Protein AF-A0A329UUF8-F1 (afdb_monomer)

Secondary structure (DSSP, 8-state):
-HHHHHHHHHTT-----EEEE-TTSPEEEE-SS-EEEEEEEETTEEEEEEEETTEEEEEES--HHHHHHHHHHHHHH-

Solvent-accessible surface area (backbone atoms only — not comparable to full-atom values): 4445 Å² total; per-residue (Å²): 112,68,69,63,44,50,50,15,54,75,67,76,31,70,70,62,65,51,76,44,81,44,96,88,65,29,37,39,36,28,34,94,82,27,77,24,36,34,40,28,85,41,102,89,42,43,36,38,36,35,43,54,95,90,42,86,45,74,53,64,66,66,61,71,67,57,58,60,59,52,46,54,39,29,48,70,52,66

Sequence (78 aa):
MAALEAALRQGHKSVALTISRMANGALSVSSPRAYLGKVKLQGRKTWMQYIVRNDAKSIEGAPLEEYIHHLNFWVRSA

Mean predicted aligned error: 4.35 Å

Radius of gyration: 11.9 Å; Cα contacts (8 Å, |Δi|>4): 128; chains: 1; bounding box: 28×23×31 Å

Foldseek 3Di:
DVLLLVLLVVLVHDSAWDWDQDPVRKTFIDHPQGGAWIWHDDPQKIKIWGDDPHDIDIDMRDPPVVVSVRSVRSSVRD

Nearest PDB structures (foldseek):
  4azr-assembly1_B  TM=6.149E-01  e=1.322E+00  Homo sapiens
  3eb8-assembly3_B-2  TM=4.935E-01  e=6.755E+00  Shigella flexne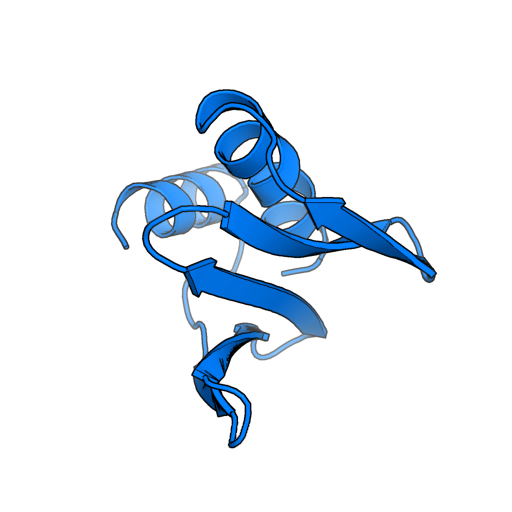ri
  7kyw-assembly1_A-2  TM=4.527E-01  e=5.635E+00  Phleum pratense
  5em0-assembly1_A  TM=3.500E-01  e=8.097E+00  Artemisia vulgaris

pLDDT: mean 88.22, std 6.66, range [57.03, 95.94]

Structure (mmCIF, N/CA/C/O backbone):
data_AF-A0A329UUF8-F1
#
_entry.id   AF-A0A329UUF8-F1
#
loop_
_atom_site.group_PDB
_atom_site.id
_atom_site.type_symbol
_atom_site.label_atom_id
_atom_site.label_alt_id
_atom_site.label_comp_id
_atom_site.label_asym_id
_atom_site.label_entity_id
_atom_site.label_seq_id
_atom_site.pdbx_PDB_ins_code
_atom_site.Cartn_x
_atom_site.Cartn_y
_atom_site.Cartn_z
_atom_site.occupancy
_atom_site.B_iso_or_equiv
_atom_site.auth_seq_id
_atom_site.auth_comp_id
_atom_site.auth_asym_id
_atom_site.auth_atom_id
_atom_site.pdbx_PDB_model_num
ATOM 1 N N . MET A 1 1 ? -9.416 -4.096 -5.792 1.00 57.03 1 MET A N 1
ATOM 2 C CA . MET A 1 1 ? -8.244 -4.605 -6.543 1.00 57.03 1 MET A CA 1
ATOM 3 C C . MET A 1 1 ? -8.063 -3.917 -7.893 1.00 57.03 1 MET A C 1
ATOM 5 O O . MET A 1 1 ? -6.932 -3.574 -8.200 1.00 57.03 1 MET A O 1
ATOM 9 N N . ALA A 1 2 ? -9.138 -3.623 -8.639 1.00 72.62 2 ALA A N 1
ATOM 10 C CA . ALA A 1 2 ? -9.058 -3.069 -9.998 1.00 72.62 2 ALA A CA 1
ATOM 11 C C . ALA A 1 2 ? -8.186 -1.803 -10.169 1.00 72.62 2 ALA A C 1
ATOM 13 O O . ALA A 1 2 ? -7.444 -1.721 -11.138 1.00 72.62 2 ALA A O 1
ATOM 14 N N . ALA A 1 3 ? -8.221 -0.838 -9.238 1.00 73.88 3 ALA A N 1
ATOM 15 C CA . ALA A 1 3 ? -7.476 0.420 -9.393 1.00 73.88 3 ALA A CA 1
ATOM 16 C C . ALA A 1 3 ? -5.944 0.250 -9.310 1.00 73.88 3 ALA A C 1
ATOM 18 O O . ALA A 1 3 ? -5.221 0.777 -10.149 1.00 73.88 3 ALA A O 1
ATOM 19 N N . LEU A 1 4 ? -5.447 -0.519 -8.332 1.00 77.19 4 LEU A N 1
ATOM 20 C CA . LEU A 1 4 ? -4.010 -0.792 -8.195 1.00 77.19 4 LEU A CA 1
ATOM 21 C C . LEU A 1 4 ? -3.502 -1.646 -9.359 1.00 77.19 4 LEU A C 1
ATOM 23 O O . LEU A 1 4 ? -2.436 -1.382 -9.903 1.00 77.19 4 LEU A O 1
ATOM 27 N N . GLU A 1 5 ? -4.283 -2.643 -9.768 1.00 80.44 5 GLU A N 1
ATOM 28 C CA . GLU A 1 5 ? -3.940 -3.480 -10.912 1.00 80.44 5 GLU A CA 1
ATOM 29 C C . GLU A 1 5 ? -3.892 -2.672 -12.216 1.00 80.44 5 GLU A C 1
ATOM 31 O O . GLU A 1 5 ? -2.939 -2.803 -12.980 1.00 80.44 5 GLU A O 1
ATOM 36 N N . ALA A 1 6 ? -4.863 -1.784 -12.448 1.00 83.62 6 ALA A N 1
ATOM 37 C CA . ALA A 1 6 ? -4.858 -0.883 -13.596 1.00 83.62 6 ALA A CA 1
ATOM 38 C C . ALA A 1 6 ? -3.631 0.040 -13.588 1.00 83.62 6 ALA A C 1
ATOM 40 O O . ALA A 1 6 ? -2.971 0.176 -14.617 1.00 83.62 6 ALA A O 1
ATOM 41 N N . ALA A 1 7 ? -3.277 0.610 -12.432 1.00 83.50 7 ALA A N 1
ATOM 42 C CA . ALA A 1 7 ? -2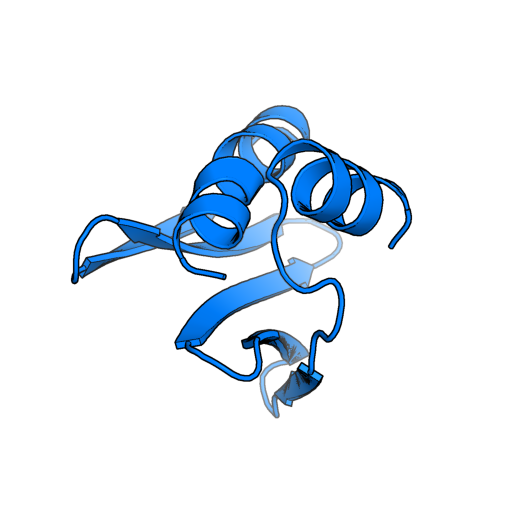.095 1.457 -12.294 1.00 83.50 7 ALA A CA 1
ATOM 43 C C . ALA A 1 7 ? -0.785 0.683 -12.545 1.00 83.50 7 ALA A C 1
ATOM 45 O O . ALA A 1 7 ? 0.113 1.186 -13.218 1.00 83.50 7 ALA A O 1
ATOM 46 N N . LEU A 1 8 ? -0.684 -0.567 -12.074 1.00 83.62 8 LEU A N 1
ATOM 47 C CA . LEU A 1 8 ? 0.458 -1.443 -12.360 1.00 83.62 8 LEU A CA 1
ATOM 48 C C . LEU A 1 8 ? 0.566 -1.763 -13.854 1.00 83.62 8 LEU A C 1
ATOM 50 O O . LEU A 1 8 ? 1.656 -1.671 -14.416 1.00 83.62 8 LEU A O 1
ATOM 54 N N . ARG A 1 9 ? -0.557 -2.075 -14.512 1.00 85.81 9 ARG A N 1
ATOM 55 C CA . ARG A 1 9 ? -0.595 -2.322 -15.962 1.00 85.81 9 ARG A CA 1
ATOM 56 C C . ARG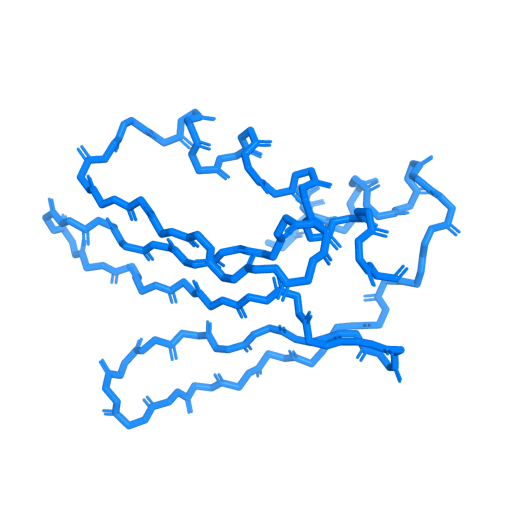 A 1 9 ? -0.175 -1.086 -16.758 1.00 85.81 9 ARG A C 1
ATOM 58 O O . ARG A 1 9 ? 0.649 -1.212 -17.656 1.00 85.81 9 ARG A O 1
ATOM 65 N N . GLN A 1 10 ? -0.686 0.095 -16.404 1.00 85.56 10 GLN A N 1
ATOM 66 C CA . GLN A 1 10 ? -0.293 1.365 -17.031 1.00 85.56 10 GLN A CA 1
ATOM 67 C C . GLN A 1 10 ? 1.199 1.666 -16.840 1.00 85.56 10 GLN A C 1
ATOM 69 O O . GLN A 1 10 ? 1.848 2.173 -17.747 1.00 85.56 10 GLN A O 1
ATOM 74 N N . GLY A 1 11 ? 1.761 1.319 -15.681 1.00 80.94 11 GLY A N 1
ATOM 75 C CA . GLY A 1 11 ? 3.187 1.463 -15.393 1.00 80.94 11 GLY A CA 1
ATOM 76 C C . GLY A 1 11 ? 4.085 0.368 -15.981 1.00 80.94 11 GLY A C 1
ATOM 77 O O . GLY A 1 11 ? 5.267 0.335 -15.638 1.00 80.94 11 GLY A O 1
ATOM 78 N N . HIS A 1 12 ? 3.552 -0.550 -16.801 1.00 82.56 12 HIS A N 1
ATOM 79 C CA . HIS A 1 12 ? 4.260 -1.734 -17.314 1.00 82.56 12 HIS A CA 1
ATOM 80 C C . HIS A 1 12 ? 4.920 -2.582 -16.206 1.00 82.56 12 HIS A C 1
ATOM 82 O O . HIS A 1 12 ? 6.003 -3.148 -16.378 1.00 82.56 12 HIS A O 1
ATOM 88 N N . LYS A 1 13 ? 4.274 -2.656 -15.037 1.00 83.50 13 LYS A N 1
ATOM 89 C CA . LYS A 1 13 ? 4.728 -3.417 -13.870 1.00 83.50 13 LYS A CA 1
ATOM 90 C C . LYS A 1 13 ? 4.030 -4.768 -13.777 1.00 83.50 13 LYS A C 1
ATOM 92 O O . LYS A 1 13 ? 2.968 -4.989 -14.359 1.00 83.50 13 LYS A O 1
ATOM 97 N N . SER A 1 14 ? 4.624 -5.675 -13.002 1.00 80.38 14 SER A N 1
ATOM 98 C CA . SER A 1 14 ? 3.980 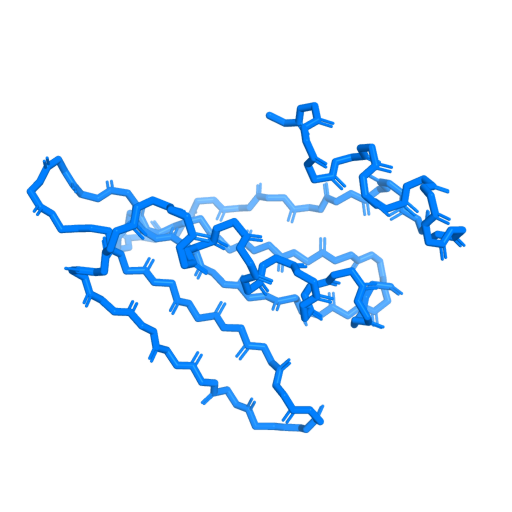-6.950 -12.691 1.00 80.38 14 SER A CA 1
ATOM 99 C C . SER A 1 14 ? 2.704 -6.710 -11.885 1.00 80.38 14 SER A C 1
ATOM 101 O O . SER A 1 14 ? 2.724 -6.009 -10.876 1.00 80.38 14 SER A O 1
ATOM 103 N N . VAL A 1 15 ? 1.607 -7.328 -12.316 1.00 85.00 15 VAL A N 1
ATOM 104 C CA . VAL A 1 15 ? 0.339 -7.370 -11.568 1.00 85.00 15 VAL A CA 1
ATOM 105 C C . VAL A 1 15 ? 0.297 -8.507 -10.552 1.00 85.00 15 VAL A C 1
ATOM 107 O O . VAL A 1 15 ? -0.643 -8.589 -9.764 1.00 85.00 15 VAL A O 1
ATOM 110 N N . ALA A 1 16 ? 1.303 -9.388 -10.559 1.00 88.06 16 ALA A N 1
ATOM 111 C CA . ALA A 1 16 ? 1.436 -10.408 -9.534 1.00 88.06 16 ALA A CA 1
ATOM 112 C C . ALA A 1 16 ? 1.734 -9.708 -8.204 1.00 88.06 16 ALA A C 1
ATOM 114 O O . ALA A 1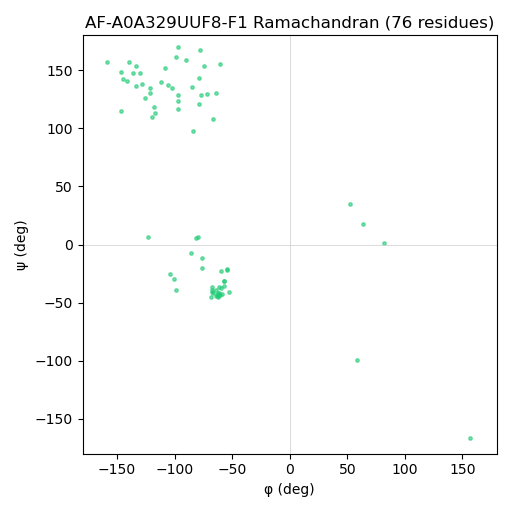 16 ? 2.820 -9.164 -8.008 1.00 88.06 16 ALA A O 1
ATOM 115 N N . LEU A 1 17 ? 0.749 -9.699 -7.313 1.00 88.81 17 LEU A N 1
ATOM 116 C CA . LEU A 1 17 ? 0.854 -9.146 -5.973 1.00 88.81 17 LEU A CA 1
ATOM 117 C C . LEU A 1 17 ? 0.559 -10.243 -4.962 1.00 88.81 17 LEU A C 1
ATOM 119 O O . LEU A 1 17 ? -0.436 -10.958 -5.080 1.00 88.81 17 LEU A O 1
ATOM 123 N N . THR A 1 18 ? 1.390 -10.319 -3.933 1.00 92.88 18 THR A N 1
ATOM 124 C CA . THR A 1 18 ? 1.115 -11.117 -2.746 1.00 92.88 18 THR A CA 1
ATOM 125 C C . THR A 1 18 ? 0.531 -10.196 -1.690 1.00 92.88 18 THR A C 1
ATOM 127 O O . THR A 1 18 ? 1.131 -9.185 -1.321 1.00 92.88 18 THR A O 1
ATOM 130 N N . ILE A 1 19 ? -0.659 -10.548 -1.207 1.00 92.62 19 ILE A N 1
ATOM 131 C CA . ILE A 1 19 ? -1.338 -9.829 -0.133 1.00 92.62 19 ILE A CA 1
ATOM 132 C C . ILE A 1 19 ? -1.508 -10.789 1.036 1.00 92.62 19 ILE A C 1
ATOM 134 O O . ILE A 1 19 ? -2.210 -11.792 0.923 1.00 92.62 19 ILE A O 1
ATOM 138 N N . SER A 1 20 ? -0.898 -10.452 2.169 1.00 94.50 20 SER A N 1
ATOM 139 C CA . SER A 1 20 ? -0.930 -11.277 3.377 1.00 94.50 20 SER A CA 1
ATOM 140 C C . SER A 1 20 ? -1.534 -10.499 4.537 1.00 94.50 20 SER A C 1
ATOM 142 O O . SER A 1 20 ? -1.121 -9.376 4.833 1.00 94.50 20 SER A O 1
ATOM 144 N N . ARG A 1 21 ? -2.506 -11.097 5.231 1.00 94.62 21 ARG A N 1
ATOM 145 C CA . ARG A 1 21 ? -3.079 -10.516 6.451 1.00 94.62 21 ARG A CA 1
ATOM 146 C C . ARG A 1 21 ? -2.119 -10.724 7.625 1.00 94.62 21 ARG A C 1
ATOM 148 O O . ARG A 1 21 ? -1.687 -11.839 7.888 1.00 94.62 21 ARG A O 1
ATOM 155 N N . MET A 1 22 ? -1.807 -9.648 8.338 1.00 94.12 22 MET A N 1
ATOM 156 C CA . MET A 1 22 ? -0.952 -9.644 9.525 1.00 94.12 22 MET A CA 1
ATOM 157 C C . MET A 1 22 ? -1.774 -9.849 10.806 1.00 94.12 22 MET A C 1
ATOM 159 O O . MET A 1 22 ? -2.961 -9.520 10.848 1.00 94.12 22 MET A O 1
ATOM 163 N N . ALA A 1 23 ? -1.122 -10.299 11.884 1.00 91.94 23 ALA A N 1
ATOM 164 C CA . ALA A 1 23 ? -1.752 -10.503 13.197 1.00 91.94 23 ALA A CA 1
ATOM 165 C C . ALA A 1 23 ? -2.414 -9.231 13.763 1.00 91.94 23 ALA A C 1
ATOM 167 O O . ALA A 1 23 ? -3.440 -9.294 14.430 1.00 91.94 23 ALA A O 1
ATOM 168 N N . ASN A 1 24 ? -1.871 -8.053 13.442 1.00 89.06 24 ASN A N 1
ATOM 169 C CA . ASN A 1 24 ? -2.431 -6.763 13.850 1.00 89.06 24 ASN A CA 1
ATOM 170 C C . ASN A 1 24 ? -3.593 -6.273 12.956 1.00 89.06 24 ASN A C 1
ATOM 172 O O . ASN A 1 24 ? -4.035 -5.130 13.1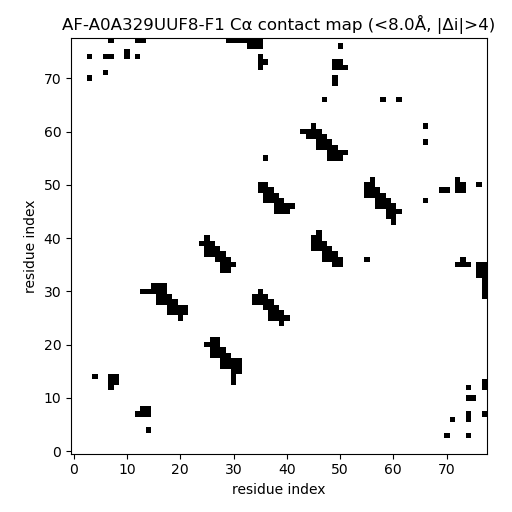05 1.00 89.06 24 ASN A O 1
ATOM 176 N N . GLY A 1 25 ? -4.049 -7.094 12.005 1.00 89.44 25 GLY A N 1
ATOM 177 C CA . GLY A 1 25 ? -5.141 -6.800 11.078 1.00 89.44 25 GLY A CA 1
ATOM 178 C C . GLY A 1 25 ? -4.759 -5.965 9.851 1.00 89.44 25 GLY A C 1
ATOM 179 O O . GLY A 1 25 ? -5.639 -5.669 9.045 1.00 89.44 25 GLY A O 1
ATOM 180 N N . ALA A 1 26 ? -3.489 -5.583 9.685 1.00 93.38 26 ALA A N 1
ATOM 181 C CA . ALA A 1 26 ? -3.016 -4.932 8.465 1.00 93.38 26 ALA A CA 1
ATOM 182 C C . ALA A 1 26 ? -2.889 -5.935 7.306 1.00 93.38 26 ALA A C 1
ATOM 184 O O . ALA A 1 26 ? -2.659 -7.125 7.512 1.00 93.38 26 ALA A O 1
ATOM 185 N N . LEU A 1 27 ? -3.007 -5.441 6.082 1.00 94.19 27 LEU A N 1
ATOM 186 C CA . LEU A 1 27 ? -2.679 -6.151 4.855 1.00 94.19 27 LEU A CA 1
ATOM 187 C C . LEU A 1 27 ? -1.270 -5.734 4.436 1.00 94.19 27 LEU A C 1
ATOM 189 O O . LEU A 1 27 ? -1.033 -4.561 4.160 1.00 94.19 27 LEU A O 1
ATOM 193 N N . SER A 1 28 ? -0.345 -6.685 4.422 1.00 94.81 28 SER A N 1
ATOM 194 C CA . SER A 1 28 ? 0.996 -6.527 3.863 1.00 94.81 28 SER A CA 1
ATOM 195 C C . SER A 1 28 ? 0.947 -6.802 2.366 1.00 94.81 28 SER A C 1
ATOM 197 O O . SER A 1 28 ? 0.308 -7.772 1.957 1.00 94.81 28 SER A O 1
ATOM 199 N N . VAL A 1 29 ? 1.596 -5.960 1.564 1.00 93.69 29 VAL A N 1
ATOM 200 C CA . VAL A 1 29 ? 1.580 -6.048 0.103 1.00 93.69 29 VAL A CA 1
ATOM 201 C C . VAL A 1 29 ? 3.007 -6.094 -0.427 1.00 93.69 29 VAL A C 1
ATOM 203 O O . VAL A 1 29 ? 3.830 -5.217 -0.148 1.00 93.69 29 VAL A O 1
ATOM 206 N N . SER A 1 30 ? 3.292 -7.111 -1.231 1.00 93.19 30 SER A N 1
ATOM 207 C CA . SER A 1 30 ? 4.553 -7.261 -1.955 1.00 93.19 30 SER A CA 1
ATOM 208 C C . SER A 1 30 ? 4.310 -7.640 -3.414 1.00 93.19 30 SER A C 1
ATOM 210 O O . SER A 1 30 ? 3.295 -8.243 -3.757 1.00 93.19 30 SER A O 1
ATOM 212 N N . SER A 1 31 ? 5.252 -7.282 -4.280 1.00 90.69 31 SER A N 1
ATOM 213 C CA . SER A 1 31 ? 5.407 -7.866 -5.611 1.00 90.69 31 SER A CA 1
ATOM 214 C C . SER A 1 31 ? 6.484 -8.964 -5.558 1.00 90.69 31 SER A C 1
ATOM 216 O O . SER A 1 31 ? 7.218 -9.058 -4.569 1.00 90.69 31 SER A O 1
ATOM 218 N N . PRO A 1 32 ? 6.658 -9.773 -6.621 1.00 88.50 32 PRO A N 1
ATOM 219 C CA . PRO A 1 32 ? 7.779 -10.706 -6.733 1.00 88.50 32 PRO A CA 1
ATOM 220 C C . PRO A 1 32 ? 9.158 -10.054 -6.581 1.00 88.50 32 PRO A C 1
ATOM 222 O O . PRO A 1 32 ? 10.130 -10.746 -6.298 1.00 88.50 32 PRO A O 1
ATOM 225 N N . ARG A 1 33 ? 9.256 -8.740 -6.817 1.00 86.94 33 ARG A N 1
ATOM 226 C CA . ARG A 1 33 ? 10.520 -7.999 -6.835 1.00 86.94 33 ARG A CA 1
ATOM 227 C C . ARG A 1 33 ? 10.787 -7.236 -5.547 1.00 86.94 33 ARG A C 1
ATOM 229 O O . ARG A 1 33 ? 11.949 -7.027 -5.216 1.00 86.94 33 ARG A O 1
ATOM 236 N N . ALA A 1 34 ? 9.744 -6.794 -4.848 1.00 89.38 34 ALA A N 1
ATOM 237 C CA . ALA A 1 34 ? 9.915 -5.931 -3.690 1.00 89.38 34 ALA A CA 1
ATOM 238 C C . ALA A 1 34 ? 8.718 -5.949 -2.739 1.00 89.38 34 ALA A C 1
ATOM 240 O O . ALA A 1 34 ? 7.569 -6.186 -3.113 1.00 89.38 34 ALA A O 1
ATOM 241 N N . TYR A 1 35 ? 8.994 -5.594 -1.488 1.00 92.31 35 TYR A N 1
ATOM 242 C CA . TYR A 1 35 ? 7.963 -5.163 -0.556 1.00 92.31 35 TYR A CA 1
ATOM 243 C C . TYR A 1 35 ? 7.460 -3.764 -0.943 1.00 92.31 35 TYR A C 1
ATOM 245 O O . TYR A 1 35 ? 8.262 -2.852 -1.143 1.00 92.31 35 TYR A O 1
ATOM 253 N N . LEU A 1 36 ? 6.139 -3.596 -1.055 1.00 92.50 36 LEU A N 1
ATOM 254 C CA . LEU A 1 36 ? 5.529 -2.345 -1.521 1.00 92.50 36 LEU A CA 1
ATOM 255 C C . LEU A 1 36 ? 5.050 -1.482 -0.353 1.00 92.50 36 LEU A C 1
ATOM 257 O O . LEU A 1 36 ? 5.202 -0.259 -0.361 1.00 92.50 36 LEU A O 1
ATOM 261 N N . GLY A 1 37 ? 4.489 -2.127 0.668 1.00 94.69 37 GLY A N 1
ATOM 262 C CA . GLY A 1 37 ? 3.943 -1.446 1.828 1.00 94.69 37 GLY A CA 1
ATOM 263 C C . GLY A 1 37 ? 2.901 -2.278 2.558 1.00 94.69 37 GLY A C 1
ATOM 264 O O . GLY A 1 37 ? 2.748 -3.479 2.340 1.00 94.69 37 GLY A O 1
ATOM 265 N N . LYS A 1 38 ? 2.164 -1.618 3.445 1.00 95.62 38 LYS A N 1
ATOM 266 C CA . LYS A 1 38 ? 1.075 -2.240 4.200 1.00 95.62 38 LYS A CA 1
ATOM 267 C C . LYS A 1 38 ? -0.038 -1.246 4.451 1.00 95.62 38 LYS A C 1
ATOM 269 O O . LYS A 1 38 ? 0.218 -0.061 4.627 1.00 95.62 38 LYS A O 1
ATOM 274 N N . VAL A 1 39 ? -1.270 -1.727 4.505 1.00 93.88 39 VAL A N 1
ATOM 275 C CA . VAL A 1 39 ? -2.454 -0.902 4.755 1.00 93.88 39 VAL A CA 1
ATOM 276 C C . VAL A 1 39 ? -3.336 -1.559 5.803 1.00 93.88 39 VAL A C 1
ATOM 278 O O . VAL A 1 39 ? -3.575 -2.762 5.773 1.00 93.88 39 VAL A O 1
ATOM 281 N N . LYS A 1 40 ? -3.833 -0.775 6.751 1.00 93.50 40 LYS A N 1
ATOM 282 C CA . LYS A 1 40 ? -4.796 -1.200 7.758 1.00 93.50 40 LYS A CA 1
ATOM 283 C C . LYS A 1 40 ? -6.054 -0.361 7.595 1.00 93.50 40 LYS A C 1
ATOM 285 O O . LYS A 1 40 ? -6.059 0.828 7.897 1.00 93.50 40 LYS A O 1
ATOM 290 N N . LEU A 1 41 ? -7.115 -0.997 7.117 1.00 87.19 41 LEU A N 1
ATOM 291 C CA . LEU A 1 41 ? -8.436 -0.389 7.004 1.00 87.19 41 LEU A CA 1
ATOM 292 C C . LEU A 1 41 ? -9.125 -0.534 8.369 1.00 87.19 41 LEU A C 1
ATOM 294 O O . LEU A 1 41 ? -9.623 -1.613 8.686 1.00 87.19 41 LEU A O 1
ATOM 298 N N . GLN A 1 42 ? -9.101 0.495 9.221 1.00 80.94 42 GLN A N 1
ATOM 299 C CA . GLN A 1 42 ? -9.956 0.524 10.415 1.00 80.94 42 GLN A CA 1
ATOM 300 C C . GLN A 1 42 ? -11.130 1.458 10.135 1.00 80.94 42 GLN A C 1
ATOM 302 O O . GLN A 1 42 ? -10.926 2.555 9.631 1.00 80.94 42 GLN A O 1
ATOM 307 N N . GLY A 1 43 ? -12.355 1.051 10.482 1.00 72.19 43 GLY A N 1
ATOM 308 C CA . GLY A 1 43 ? -13.581 1.769 10.094 1.00 72.19 43 GLY A CA 1
ATOM 309 C C . GLY A 1 43 ? -13.634 3.260 10.464 1.00 72.19 43 GLY A C 1
ATOM 310 O O . GLY A 1 43 ? -14.382 4.000 9.841 1.00 72.19 43 GLY A O 1
ATOM 311 N N . ARG A 1 44 ? -12.831 3.720 11.436 1.00 75.69 44 ARG A N 1
ATOM 312 C CA . ARG A 1 44 ? -12.669 5.151 11.762 1.00 75.69 44 ARG A CA 1
ATOM 313 C C . ARG A 1 44 ? -11.365 5.779 11.273 1.00 75.69 44 ARG A C 1
ATOM 315 O O . ARG A 1 44 ? -11.315 6.993 11.131 1.00 75.69 44 ARG A O 1
ATOM 322 N N . LYS A 1 45 ? -10.307 4.991 11.085 1.00 82.62 45 LYS A N 1
ATOM 323 C CA . LYS A 1 45 ? -8.979 5.482 10.707 1.00 82.62 45 LYS A CA 1
ATOM 324 C C . LYS A 1 45 ? -8.290 4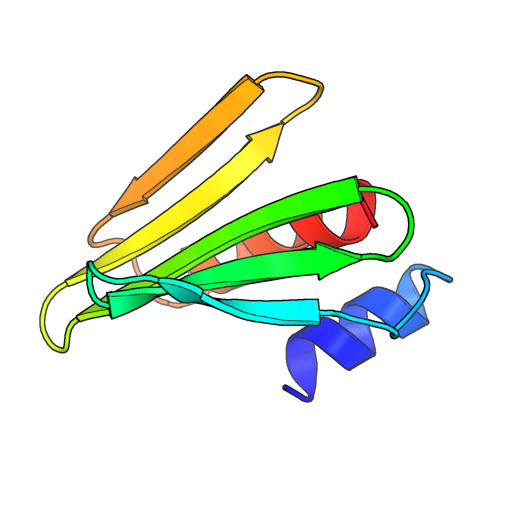.462 9.820 1.00 82.62 45 LYS A C 1
ATOM 326 O O . LYS A 1 45 ? -7.961 3.357 10.248 1.00 82.62 45 LYS A O 1
ATOM 331 N N . THR A 1 46 ? -8.046 4.847 8.580 1.00 90.94 46 THR A N 1
ATOM 332 C CA . THR A 1 46 ? -7.140 4.092 7.724 1.00 90.94 46 THR A CA 1
ATOM 333 C C . THR A 1 46 ? -5.712 4.453 8.103 1.00 90.94 46 THR A C 1
ATOM 335 O O . THR A 1 46 ? -5.411 5.598 8.432 1.00 90.94 46 THR A O 1
ATOM 338 N N . TRP A 1 47 ? -4.822 3.475 8.066 1.00 94.31 47 TRP A N 1
ATOM 339 C CA . TRP A 1 47 ? -3.388 3.676 8.209 1.00 94.31 47 TRP A CA 1
ATOM 340 C C . TRP A 1 47 ? -2.690 2.985 7.043 1.00 94.31 47 TRP A C 1
ATOM 342 O O . TRP A 1 47 ? -3.072 1.877 6.666 1.00 94.31 47 TRP A O 1
ATOM 352 N N . MET A 1 48 ? -1.679 3.612 6.457 1.00 95.06 48 MET A N 1
ATOM 353 C CA . MET A 1 48 ? -0.919 3.0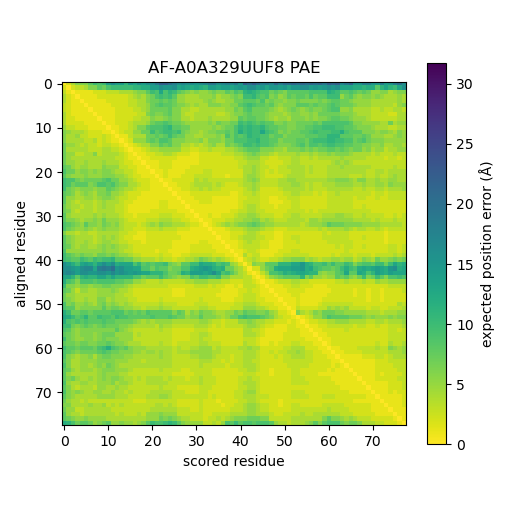31 5.355 1.00 95.06 48 MET A CA 1
ATOM 354 C C . MET A 1 48 ? 0.556 3.360 5.485 1.00 95.06 48 MET A C 1
ATOM 356 O O . MET A 1 48 ? 0.910 4.485 5.811 1.00 95.06 48 MET A O 1
ATOM 360 N N . GLN A 1 49 ? 1.401 2.389 5.161 1.00 95.94 49 GLN A N 1
ATOM 361 C CA . GLN A 1 49 ? 2.829 2.546 4.952 1.00 95.94 49 GLN A CA 1
ATOM 362 C C . GLN A 1 49 ? 3.169 2.316 3.477 1.00 95.94 49 GLN A C 1
ATOM 364 O O . GLN A 1 49 ? 2.666 1.380 2.854 1.00 95.94 49 GLN A O 1
ATOM 369 N N . TYR A 1 50 ? 4.072 3.129 2.945 1.00 94.69 50 TYR A N 1
ATOM 370 C CA . TYR A 1 50 ? 4.622 3.027 1.596 1.00 94.69 50 TYR A CA 1
ATOM 371 C C . TYR A 1 50 ? 6.124 3.325 1.615 1.00 94.69 50 TYR A C 1
ATOM 373 O O . TYR A 1 50 ? 6.626 3.968 2.539 1.00 94.69 50 TYR A O 1
ATOM 381 N N . ILE A 1 51 ? 6.848 2.839 0.609 1.00 92.06 51 ILE A N 1
ATOM 382 C CA . ILE A 1 51 ? 8.298 3.029 0.509 1.00 92.06 51 ILE A CA 1
ATOM 383 C C . ILE A 1 51 ? 8.614 4.212 -0.409 1.00 92.06 51 ILE A C 1
ATOM 385 O O . ILE A 1 51 ? 8.136 4.289 -1.540 1.00 92.06 51 ILE A O 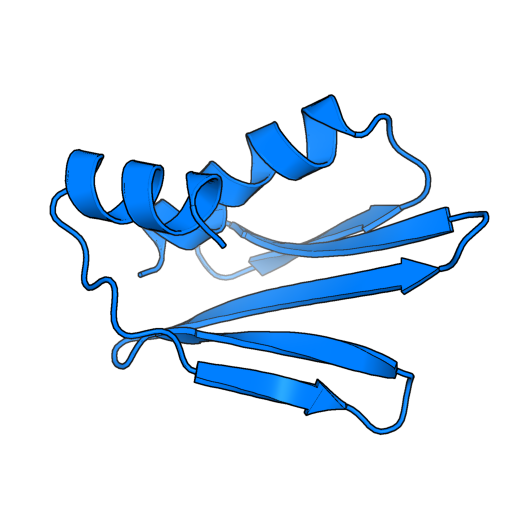1
ATOM 389 N N . VAL A 1 52 ? 9.440 5.142 0.070 1.00 90.81 52 VAL A N 1
ATOM 390 C CA . VAL A 1 52 ? 9.972 6.262 -0.713 1.00 90.81 52 VAL A CA 1
ATOM 391 C C . VAL A 1 52 ? 11.480 6.117 -0.782 1.00 90.81 52 VAL A C 1
ATOM 393 O O . VAL A 1 52 ? 12.163 6.263 0.228 1.00 90.81 52 VAL A O 1
ATOM 396 N N . ARG A 1 53 ? 12.007 5.860 -1.985 1.00 84.69 53 ARG A N 1
ATOM 397 C CA . ARG A 1 53 ? 13.414 5.477 -2.186 1.00 84.69 53 ARG A CA 1
ATOM 398 C C . ARG A 1 53 ? 13.702 4.203 -1.383 1.00 84.69 53 ARG A C 1
ATOM 400 O O . ARG A 1 53 ? 13.279 3.147 -1.830 1.00 84.69 53 ARG A O 1
ATOM 407 N N . ASN A 1 54 ? 14.299 4.319 -0.199 1.00 83.62 54 ASN A N 1
ATOM 408 C CA . ASN A 1 54 ? 14.579 3.202 0.709 1.00 83.62 54 ASN A CA 1
ATOM 409 C C . ASN A 1 54 ? 13.962 3.386 2.108 1.00 83.62 54 ASN A C 1
ATOM 411 O O . ASN A 1 54 ? 14.195 2.562 2.987 1.00 83.62 54 ASN A O 1
ATOM 415 N N . ASP A 1 55 ? 13.157 4.434 2.313 1.00 90.44 55 ASP A N 1
ATOM 416 C CA . ASP A 1 55 ? 12.564 4.749 3.612 1.00 90.44 55 ASP A CA 1
ATOM 417 C C . ASP A 1 55 ? 11.080 4.397 3.654 1.00 90.44 55 ASP A C 1
ATOM 419 O O . ASP A 1 55 ? 10.314 4.722 2.743 1.00 90.44 55 ASP A O 1
ATOM 423 N N . ALA A 1 56 ? 10.642 3.805 4.763 1.00 92.81 56 ALA A N 1
ATOM 424 C CA . ALA A 1 56 ? 9.227 3.597 5.028 1.00 92.81 56 ALA A CA 1
ATOM 425 C C . ALA A 1 56 ? 8.576 4.894 5.537 1.00 92.81 56 ALA A C 1
ATOM 427 O O . ALA A 1 56 ? 8.945 5.428 6.583 1.00 92.81 56 ALA A O 1
ATOM 428 N N . LYS A 1 57 ? 7.567 5.384 4.816 1.00 95.81 57 LYS A N 1
ATOM 429 C CA . LYS A 1 57 ? 6.698 6.499 5.221 1.00 95.81 57 LYS A CA 1
ATOM 430 C C . LYS A 1 57 ? 5.317 5.971 5.566 1.00 95.81 57 LYS A C 1
ATOM 432 O O . LYS A 1 57 ? 4.925 4.924 5.060 1.00 95.81 57 LYS A O 1
ATOM 437 N N . SER A 1 58 ? 4.603 6.663 6.451 1.00 95.12 58 SER A N 1
ATOM 438 C CA . SER A 1 58 ? 3.255 6.263 6.858 1.00 95.12 58 SER A CA 1
ATOM 439 C C . SER A 1 58 ? 2.311 7.456 6.911 1.00 95.12 58 SER A C 1
ATOM 441 O O . SER A 1 58 ? 2.741 8.553 7.259 1.00 95.12 58 SER A O 1
ATOM 443 N N . ILE A 1 59 ? 1.041 7.216 6.601 1.00 94.62 59 ILE A N 1
ATOM 444 C CA . ILE A 1 59 ? -0.054 8.179 6.729 1.00 94.62 59 ILE A CA 1
ATOM 445 C C . ILE A 1 59 ? -1.226 7.547 7.484 1.00 94.62 59 ILE A C 1
ATOM 447 O O . ILE A 1 59 ? -1.467 6.339 7.387 1.00 94.62 59 ILE A O 1
ATOM 451 N N . GLU A 1 60 ? -1.963 8.359 8.237 1.00 94.38 60 GLU A N 1
ATOM 452 C CA . GLU A 1 60 ? -3.106 7.928 9.042 1.00 94.38 60 GLU A CA 1
ATOM 453 C C . GLU A 1 60 ? -4.195 8.998 9.063 1.00 94.38 60 GLU A C 1
ATOM 455 O O . GLU A 1 60 ? -3.888 10.182 9.150 1.00 94.38 60 GLU A O 1
ATOM 460 N N . GLY A 1 61 ? -5.462 8.580 9.027 1.00 89.50 61 GLY A N 1
ATOM 461 C CA . GLY A 1 61 ? -6.604 9.487 9.166 1.00 89.50 61 GLY A CA 1
ATOM 462 C C . GLY A 1 61 ? -6.741 10.521 8.045 1.00 89.50 61 GLY A C 1
ATOM 463 O O . GLY A 1 61 ? -7.444 11.509 8.233 1.00 89.50 61 GLY A O 1
ATOM 464 N N . ALA A 1 62 ? -6.079 10.304 6.910 1.00 90.50 62 ALA A N 1
ATOM 465 C CA . ALA A 1 62 ? -6.162 11.169 5.743 1.00 90.50 62 ALA A CA 1
ATOM 466 C C . ALA A 1 62 ? -7.469 10.931 4.951 1.00 90.50 62 ALA A C 1
ATOM 468 O O . ALA A 1 62 ? -8.167 9.935 5.179 1.00 90.50 62 ALA A O 1
ATOM 469 N N . PRO A 1 63 ? -7.823 11.812 4.004 1.00 89.94 63 PRO A N 1
ATOM 470 C CA . PRO A 1 63 ? -8.861 11.533 3.013 1.00 89.94 63 PRO A CA 1
ATOM 471 C C . PRO A 1 63 ? -8.514 10.310 2.147 1.00 89.94 63 PRO A C 1
ATOM 473 O O . PRO A 1 63 ? -7.340 9.977 1.961 1.00 89.94 63 PRO A O 1
ATOM 476 N N . LEU A 1 64 ? -9.526 9.639 1.584 1.00 87.31 64 LEU A N 1
ATOM 477 C CA . LEU A 1 64 ? -9.334 8.448 0.741 1.00 87.31 64 LEU A CA 1
ATOM 478 C C . LEU A 1 64 ? -8.420 8.737 -0.464 1.00 87.31 64 LEU A C 1
ATOM 480 O O . LEU A 1 64 ? -7.612 7.894 -0.859 1.00 87.31 64 LEU A O 1
ATOM 484 N N . GLU A 1 65 ? -8.532 9.940 -1.015 1.00 88.94 65 GLU A N 1
ATOM 485 C CA . GLU A 1 65 ? -7.787 10.436 -2.164 1.00 88.94 65 GLU A CA 1
ATOM 486 C C . GLU A 1 65 ? -6.276 10.431 -1.908 1.00 88.94 65 GLU A C 1
ATOM 488 O O . GLU A 1 65 ? -5.510 10.069 -2.801 1.00 88.94 65 GLU A O 1
ATOM 493 N N . GLU A 1 66 ? -5.833 10.746 -0.685 1.00 90.81 66 GLU A N 1
ATOM 494 C CA . GLU A 1 66 ? -4.409 10.695 -0.333 1.00 90.81 66 GLU A CA 1
ATOM 495 C C . GLU A 1 66 ? -3.876 9.261 -0.319 1.00 90.81 66 GLU A C 1
ATOM 497 O O . GLU A 1 66 ? -2.778 8.995 -0.817 1.00 90.81 66 GLU A O 1
ATOM 502 N N . TYR A 1 67 ? -4.661 8.301 0.180 1.00 90.25 67 TYR A N 1
ATOM 503 C CA . TYR A 1 67 ? -4.266 6.892 0.118 1.00 90.25 67 TYR A CA 1
ATOM 504 C C . TYR A 1 67 ? -4.137 6.417 -1.326 1.00 90.25 67 TYR A C 1
ATOM 506 O O . TYR A 1 67 ? -3.159 5.752 -1.662 1.00 90.25 67 TYR A O 1
ATOM 514 N N . ILE A 1 68 ? -5.089 6.790 -2.188 1.00 88.38 68 ILE A N 1
ATOM 515 C CA . ILE A 1 68 ? -5.038 6.468 -3.618 1.00 88.38 68 ILE A CA 1
ATOM 516 C C . ILE A 1 68 ? -3.806 7.114 -4.261 1.00 88.38 68 ILE A C 1
ATOM 518 O O . ILE A 1 68 ? -3.079 6.442 -4.992 1.00 88.38 68 ILE A O 1
ATOM 522 N N . HIS A 1 69 ? -3.519 8.380 -3.950 1.00 90.12 69 HIS A N 1
ATOM 523 C CA . HIS A 1 69 ? -2.356 9.093 -4.471 1.00 90.12 69 HIS A CA 1
ATOM 524 C C . HIS A 1 69 ? -1.036 8.391 -4.115 1.00 90.12 69 HIS A C 1
ATOM 526 O O . HIS A 1 69 ? -0.149 8.240 -4.960 1.00 90.12 69 HIS A O 1
ATOM 532 N N . HIS A 1 70 ? -0.905 7.906 -2.881 1.00 91.50 70 HIS A N 1
ATOM 533 C CA . HIS A 1 70 ? 0.308 7.235 -2.424 1.00 91.50 70 HIS A CA 1
ATOM 534 C C . HIS A 1 70 ? 0.477 5.798 -2.943 1.00 91.50 70 HIS A C 1
ATOM 536 O O . HIS A 1 70 ? 1.595 5.278 -2.887 1.00 91.50 70 HIS A O 1
ATOM 542 N N . LEU A 1 71 ? -0.546 5.178 -3.549 1.00 89.56 71 LEU A N 1
ATOM 543 C CA . LEU A 1 71 ? -0.373 3.907 -4.274 1.00 89.56 71 LEU A CA 1
ATOM 544 C C . LEU A 1 71 ? 0.625 4.027 -5.434 1.00 89.56 71 LEU A C 1
ATOM 546 O O . LEU A 1 71 ? 1.251 3.036 -5.809 1.00 89.56 71 LEU A O 1
ATOM 550 N N . ASN A 1 72 ? 0.859 5.235 -5.956 1.00 89.88 72 ASN A N 1
ATOM 551 C CA . ASN A 1 72 ? 1.902 5.476 -6.952 1.00 89.88 72 ASN A CA 1
ATOM 552 C C . ASN A 1 72 ? 3.297 5.056 -6.461 1.00 89.88 72 ASN A C 1
ATOM 554 O O . ASN A 1 72 ? 4.121 4.608 -7.256 1.00 89.88 72 ASN A O 1
ATOM 558 N N . PHE A 1 73 ? 3.576 5.150 -5.156 1.00 91.25 73 PHE A N 1
ATOM 559 C CA . PHE A 1 73 ? 4.840 4.664 -4.599 1.00 91.25 73 PHE A CA 1
ATOM 560 C C . PHE A 1 73 ? 4.943 3.140 -4.668 1.00 91.25 73 PHE A C 1
ATOM 562 O O . PHE A 1 73 ? 6.004 2.619 -4.997 1.00 91.25 73 PHE A O 1
ATOM 569 N N . TRP A 1 74 ? 3.836 2.426 -4.463 1.00 90.56 74 TRP A N 1
ATOM 570 C CA . TRP A 1 74 ? 3.800 0.971 -4.608 1.00 90.56 74 TRP A CA 1
ATOM 571 C C . TRP A 1 74 ? 4.022 0.557 -6.063 1.00 90.56 74 TRP A C 1
ATOM 573 O O . TRP A 1 74 ? 4.803 -0.351 -6.322 1.00 90.56 74 TRP A O 1
ATOM 583 N N . VAL A 1 75 ? 3.411 1.265 -7.020 1.00 86.56 75 VAL A N 1
ATOM 584 C CA . VAL A 1 75 ? 3.634 1.025 -8.457 1.00 86.56 75 VAL A CA 1
ATOM 585 C C . VAL A 1 75 ? 5.097 1.253 -8.834 1.00 86.56 75 VAL A C 1
ATOM 587 O O . VAL A 1 75 ? 5.678 0.465 -9.574 1.00 86.56 75 VAL A O 1
ATOM 590 N N . ARG A 1 76 ? 5.738 2.300 -8.304 1.00 86.62 76 ARG A N 1
ATOM 591 C CA . ARG A 1 76 ? 7.162 2.566 -8.565 1.00 86.62 76 ARG A CA 1
ATOM 592 C C . ARG A 1 76 ? 8.064 1.443 -8.056 1.00 86.62 76 ARG A C 1
ATOM 594 O O . ARG A 1 76 ? 8.991 1.064 -8.775 1.00 86.62 76 ARG A O 1
ATOM 601 N N . SER A 1 77 ? 7.775 0.926 -6.863 1.00 84.50 77 SER A N 1
ATOM 602 C CA . SER A 1 77 ? 8.538 -0.142 -6.210 1.00 84.50 77 SER A CA 1
ATOM 603 C C . SER A 1 77 ? 8.291 -1.541 -6.787 1.00 84.50 77 SER A C 1
ATOM 605 O O . SER A 1 77 ? 9.121 -2.419 -6.569 1.00 84.50 77 SER A O 1
ATOM 607 N N . ALA A 1 78 ? 7.180 -1.758 -7.499 1.00 82.31 78 ALA A N 1
ATOM 608 C CA . ALA A 1 78 ? 6.790 -3.061 -8.043 1.00 82.31 78 ALA A CA 1
ATOM 609 C C . ALA A 1 78 ? 7.650 -3.558 -9.217 1.00 82.31 78 ALA A C 1
ATOM 611 O O . ALA A 1 78 ? 8.189 -2.734 -10.000 1.00 82.31 78 ALA A O 1
#

Organism: NCBI:txid853